Protein AF-A0A2S9G0L1-F1 (afdb_monomer_lite)

Sequence (71 aa):
MQSFSAVRNTSSGALCLAHIAAGWADATFHFGTNPWDVAAGSYLVKLAGGRYRAYADGHEQPERGDFLAPD

Structure (mmCIF, N/CA/C/O backbone):
data_AF-A0A2S9G0L1-F1
#
_entry.id   AF-A0A2S9G0L1-F1
#
loop_
_atom_site.group_PDB
_atom_site.id
_atom_site.type_symbol
_atom_site.label_atom_id
_atom_site.label_alt_id
_atom_site.label_comp_id
_atom_site.label_asym_id
_atom_site.label_entity_id
_atom_site.label_seq_id
_atom_site.pdbx_PDB_ins_code
_atom_site.Cartn_x
_atom_site.Cartn_y
_atom_site.Cartn_z
_atom_site.occupancy
_atom_site.B_iso_or_equiv
_atom_site.auth_seq_id
_atom_site.auth_comp_id
_atom_site.auth_asym_id
_atom_site.auth_atom_id
_atom_site.pdbx_PDB_model_num
ATOM 1 N N . MET A 1 1 ? 2.628 26.790 2.983 1.00 45.25 1 MET A N 1
ATOM 2 C CA . MET A 1 1 ? 3.591 25.708 2.691 1.00 45.25 1 MET A CA 1
ATOM 3 C C . MET A 1 1 ? 3.228 24.538 3.576 1.00 45.25 1 MET A C 1
ATOM 5 O O . MET A 1 1 ? 3.213 24.710 4.786 1.00 45.25 1 MET A O 1
ATOM 9 N N . GLN A 1 2 ? 2.820 23.414 2.995 1.00 52.38 2 GLN A N 1
ATOM 10 C CA . GLN A 1 2 ? 2.475 22.226 3.770 1.00 52.38 2 GLN A CA 1
ATOM 11 C C . GLN A 1 2 ? 3.791 21.535 4.154 1.00 52.38 2 GLN A C 1
ATOM 13 O O . GLN A 1 2 ? 4.505 21.051 3.279 1.00 52.38 2 GLN A O 1
ATOM 18 N N . SER A 1 3 ? 4.164 21.604 5.433 1.00 72.75 3 SER A N 1
ATOM 19 C CA . SER A 1 3 ? 5.392 20.992 5.952 1.00 72.75 3 SER A CA 1
ATOM 20 C C . SER A 1 3 ? 5.140 19.528 6.297 1.00 72.75 3 SER A C 1
ATOM 22 O O . SER A 1 3 ? 4.165 19.213 6.975 1.00 72.75 3 SER A O 1
ATOM 24 N N . PHE A 1 4 ? 6.023 18.638 5.853 1.00 71.38 4 PHE A N 1
ATOM 25 C CA . PHE A 1 4 ? 6.071 17.255 6.326 1.00 71.38 4 PHE A CA 1
ATOM 26 C C . PHE A 1 4 ? 6.793 17.197 7.681 1.00 71.38 4 PHE A C 1
ATOM 28 O O . PHE A 1 4 ? 7.697 17.993 7.935 1.00 71.38 4 PHE A O 1
ATOM 35 N N . SER A 1 5 ? 6.401 16.266 8.556 1.00 80.25 5 SER A N 1
ATOM 36 C CA . SER A 1 5 ? 6.993 16.145 9.900 1.00 80.25 5 SER A CA 1
ATOM 37 C C . SER A 1 5 ? 8.410 15.555 9.854 1.00 80.25 5 SER A C 1
ATOM 39 O O . SER A 1 5 ? 9.336 16.100 10.451 1.00 80.25 5 SER A O 1
ATOM 41 N N . ALA A 1 6 ? 8.607 14.469 9.097 1.00 79.62 6 ALA A N 1
ATOM 42 C CA . ALA A 1 6 ? 9.908 13.827 8.918 1.00 79.62 6 ALA A CA 1
ATOM 43 C C . ALA A 1 6 ? 9.939 12.955 7.653 1.00 79.62 6 ALA A C 1
ATOM 45 O O . ALA A 1 6 ? 8.913 12.421 7.237 1.00 79.62 6 ALA A O 1
ATOM 46 N N . VAL A 1 7 ? 11.132 12.765 7.081 1.00 79.31 7 VAL A N 1
ATOM 47 C CA . VAL A 1 7 ? 11.390 11.802 5.998 1.00 79.31 7 VAL A CA 1
ATOM 48 C C . VAL A 1 7 ? 12.212 10.647 6.559 1.00 79.31 7 VAL A C 1
ATOM 50 O O . VAL A 1 7 ? 13.220 10.857 7.235 1.00 79.31 7 VAL A O 1
ATOM 53 N N . ARG A 1 8 ? 11.784 9.414 6.285 1.00 76.69 8 ARG A N 1
ATOM 54 C CA . ARG A 1 8 ? 12.473 8.184 6.689 1.00 76.69 8 ARG A CA 1
ATOM 55 C C . ARG A 1 8 ? 12.838 7.407 5.432 1.00 76.69 8 ARG A C 1
ATOM 57 O O . ARG A 1 8 ? 11.963 7.122 4.625 1.00 76.69 8 ARG A O 1
ATOM 64 N N . ASN A 1 9 ? 14.111 7.052 5.284 1.00 71.81 9 ASN A N 1
ATOM 65 C CA . ASN A 1 9 ? 14.557 6.154 4.224 1.00 71.81 9 ASN A CA 1
ATOM 66 C C . ASN A 1 9 ? 14.790 4.765 4.823 1.00 71.81 9 ASN A C 1
ATOM 68 O O . ASN A 1 9 ? 15.836 4.507 5.417 1.00 71.81 9 ASN A O 1
ATOM 72 N N . THR A 1 10 ? 13.792 3.888 4.733 1.00 66.62 10 THR A N 1
ATOM 73 C CA . THR A 1 10 ? 14.020 2.465 4.987 1.00 66.62 10 THR A CA 1
ATOM 74 C C . THR A 1 10 ? 14.552 1.855 3.701 1.00 66.62 10 THR A C 1
ATOM 76 O O . THR A 1 10 ? 13.927 1.999 2.656 1.00 66.62 10 THR A O 1
ATOM 79 N N . SER A 1 11 ? 15.671 1.138 3.770 1.00 73.75 11 SER A N 1
ATOM 80 C CA . SER A 1 11 ? 16.340 0.511 2.619 1.00 73.75 11 SER A CA 1
ATOM 81 C C . SER A 1 11 ? 15.508 -0.550 1.873 1.00 73.75 11 SER A C 1
ATOM 83 O O . SER A 1 11 ? 16.021 -1.190 0.965 1.00 73.75 11 SER A O 1
ATOM 85 N N . SER A 1 12 ? 14.239 -0.757 2.244 1.00 80.00 12 SER A N 1
ATOM 86 C CA . SER A 1 12 ? 13.317 -1.717 1.640 1.00 80.00 12 SER A CA 1
ATOM 87 C C . SER A 1 12 ? 11.982 -1.049 1.300 1.00 80.00 12 SER A C 1
ATOM 89 O O . SER A 1 12 ? 11.256 -0.611 2.197 1.00 80.00 12 SER A O 1
ATOM 91 N N . GLY A 1 13 ? 11.634 -1.025 0.008 1.00 81.44 13 GLY A N 1
ATOM 92 C CA . GLY A 1 13 ? 10.337 -0.539 -0.477 1.00 81.44 13 GLY A CA 1
ATOM 93 C C . GLY A 1 13 ? 9.149 -1.375 0.019 1.00 81.44 13 GLY A C 1
ATOM 94 O O . GLY A 1 13 ? 8.099 -0.821 0.344 1.00 81.44 13 GLY A O 1
ATOM 95 N N . ALA A 1 14 ? 9.327 -2.690 0.186 1.00 84.81 14 ALA A N 1
ATOM 96 C CA . ALA A 1 14 ? 8.294 -3.576 0.730 1.00 84.81 14 ALA A CA 1
ATOM 97 C C . ALA A 1 14 ? 7.917 -3.195 2.173 1.00 84.81 14 ALA A C 1
ATOM 99 O O . ALA A 1 14 ? 6.737 -3.119 2.524 1.00 84.81 14 ALA A O 1
ATOM 100 N N . LEU A 1 15 ? 8.921 -2.886 3.003 1.00 86.31 15 LEU A N 1
ATOM 101 C CA . LEU A 1 15 ? 8.702 -2.447 4.380 1.00 86.31 15 LEU A CA 1
ATOM 102 C C . LEU A 1 15 ? 8.006 -1.079 4.430 1.00 86.31 15 LEU A C 1
ATOM 104 O O . LEU A 1 15 ? 7.146 -0.870 5.285 1.00 86.31 15 LEU A O 1
ATOM 108 N N . CYS A 1 16 ? 8.335 -0.157 3.517 1.00 88.38 16 CYS A N 1
ATOM 109 C CA . CYS A 1 16 ? 7.615 1.111 3.402 1.00 88.38 16 CYS A CA 1
ATOM 110 C C . CYS A 1 16 ? 6.126 0.903 3.094 1.00 88.38 16 CYS A C 1
ATOM 112 O O . CYS A 1 16 ? 5.281 1.527 3.731 1.00 88.38 16 CYS A O 1
ATOM 114 N N . LEU A 1 17 ? 5.792 0.024 2.142 1.00 86.62 17 LEU A N 1
ATOM 115 C CA . LEU A 1 17 ? 4.397 -0.273 1.796 1.00 86.62 17 LEU A CA 1
ATOM 116 C C . LEU A 1 17 ? 3.643 -0.882 2.984 1.00 86.62 17 LEU A C 1
ATOM 118 O O . LEU A 1 17 ? 2.499 -0.511 3.238 1.00 86.62 17 LEU A O 1
ATOM 122 N N . ALA A 1 18 ? 4.300 -1.745 3.764 1.00 89.12 18 ALA A N 1
ATOM 123 C CA . ALA A 1 18 ? 3.734 -2.272 5.003 1.00 89.12 18 ALA A CA 1
ATOM 124 C C . ALA A 1 18 ? 3.476 -1.168 6.049 1.00 89.12 18 ALA A C 1
ATOM 126 O O . ALA A 1 18 ? 2.435 -1.185 6.700 1.00 89.12 18 ALA A O 1
ATOM 127 N N . HIS A 1 19 ? 4.370 -0.179 6.179 1.00 89.19 19 HIS A N 1
ATOM 128 C CA . HIS A 1 19 ? 4.160 0.973 7.068 1.00 89.19 19 HIS A CA 1
ATOM 129 C C . HIS A 1 19 ? 2.957 1.826 6.648 1.00 89.19 19 HIS A C 1
ATOM 131 O O . HIS A 1 19 ? 2.217 2.285 7.516 1.00 89.19 19 HIS A O 1
A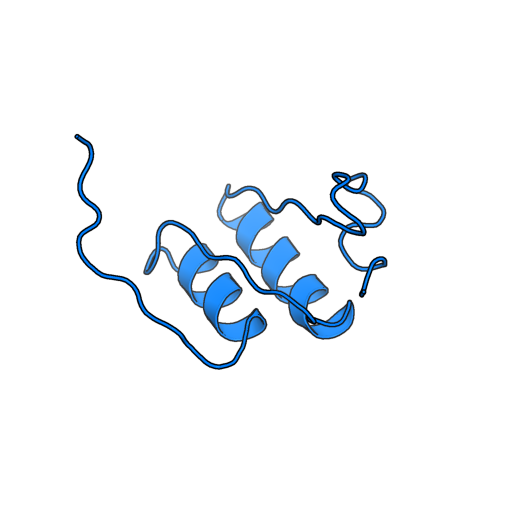TOM 137 N N . ILE A 1 20 ? 2.739 2.017 5.342 1.00 90.69 20 ILE A N 1
ATOM 138 C CA . ILE A 1 20 ? 1.553 2.723 4.832 1.00 90.69 20 ILE A CA 1
ATOM 139 C C . ILE A 1 20 ? 0.289 1.923 5.124 1.00 90.69 20 ILE A C 1
ATOM 141 O O . ILE A 1 20 ? -0.669 2.467 5.664 1.00 90.69 20 ILE A O 1
ATOM 145 N N . ALA A 1 21 ? 0.290 0.623 4.822 1.00 89.75 21 ALA A N 1
ATOM 146 C CA . ALA A 1 21 ? -0.852 -0.243 5.106 1.00 89.75 21 ALA A CA 1
ATOM 147 C C . ALA A 1 21 ? -1.191 -0.301 6.610 1.00 89.75 21 ALA A C 1
ATOM 149 O O . ALA A 1 21 ? -2.359 -0.419 6.969 1.00 89.75 21 ALA A O 1
ATOM 150 N N . ALA A 1 22 ? -0.190 -0.176 7.489 1.00 90.31 22 ALA A N 1
ATOM 151 C CA . ALA A 1 22 ? -0.365 -0.092 8.940 1.00 90.31 22 ALA A CA 1
ATOM 152 C C . ALA A 1 22 ? -0.760 1.312 9.452 1.00 90.31 22 ALA A C 1
ATOM 154 O O .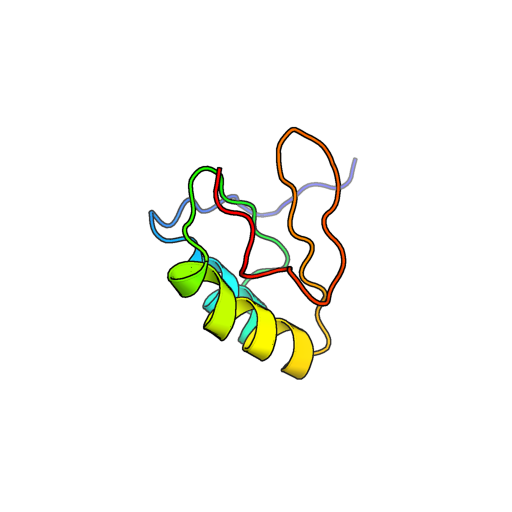 ALA A 1 22 ? -1.033 1.467 10.642 1.00 90.31 22 ALA A O 1
ATOM 155 N N . GLY A 1 23 ? -0.769 2.337 8.591 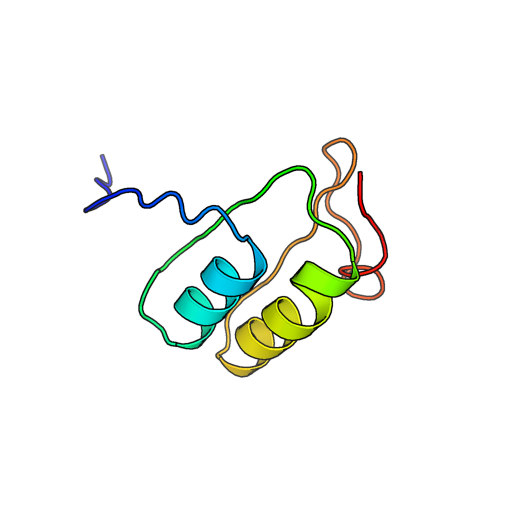1.00 89.44 23 GLY A N 1
ATOM 156 C CA . GLY A 1 23 ? -1.071 3.724 8.960 1.00 89.44 23 GLY A CA 1
ATOM 157 C C . GLY A 1 23 ? 0.047 4.438 9.730 1.00 89.44 23 GLY A C 1
ATOM 158 O O . GLY A 1 23 ? -0.207 5.437 10.395 1.00 89.44 23 GLY A O 1
ATOM 159 N N . TRP A 1 24 ? 1.281 3.927 9.684 1.00 90.06 24 TRP A N 1
ATOM 160 C CA . TRP A 1 24 ? 2.440 4.534 10.359 1.00 90.06 24 TRP A CA 1
ATOM 161 C C . TRP A 1 24 ? 3.128 5.608 9.511 1.00 90.06 24 TRP A C 1
ATOM 163 O O . TRP A 1 24 ? 3.910 6.400 10.035 1.00 90.06 24 TRP A O 1
ATOM 173 N N . ALA A 1 25 ? 2.867 5.618 8.205 1.00 86.69 25 ALA A N 1
ATOM 174 C CA . ALA A 1 25 ? 3.376 6.604 7.264 1.00 86.69 25 ALA A CA 1
ATOM 175 C C . ALA A 1 25 ? 2.298 6.959 6.235 1.00 86.69 25 ALA A C 1
ATOM 177 O O . ALA A 1 25 ? 1.525 6.094 5.830 1.00 86.69 25 ALA A O 1
ATOM 178 N N . ASP A 1 26 ? 2.286 8.212 5.780 1.00 87.12 26 ASP A N 1
ATOM 179 C CA . ASP A 1 26 ? 1.298 8.696 4.808 1.00 87.12 26 ASP A CA 1
ATOM 180 C C . ASP A 1 26 ? 1.670 8.379 3.350 1.00 87.12 26 ASP A C 1
ATOM 182 O O . ASP A 1 26 ? 0.795 8.166 2.513 1.00 87.12 26 ASP A O 1
ATOM 186 N N . ALA A 1 27 ? 2.967 8.367 3.017 1.00 86.56 27 ALA A N 1
ATOM 187 C CA . ALA A 1 27 ? 3.446 8.190 1.646 1.00 86.56 27 ALA A CA 1
ATOM 188 C C . ALA A 1 27 ? 4.857 7.587 1.589 1.00 86.56 27 ALA A C 1
ATOM 190 O O . ALA A 1 27 ? 5.679 7.780 2.486 1.00 86.56 27 ALA A O 1
ATOM 191 N N . THR A 1 28 ? 5.147 6.881 0.496 1.00 87.00 28 THR A N 1
ATOM 192 C CA . THR A 1 28 ? 6.468 6.334 0.181 1.00 87.00 28 THR A CA 1
ATOM 193 C C . THR A 1 28 ? 6.668 6.300 -1.327 1.00 87.00 28 THR A C 1
ATOM 195 O O . THR A 1 28 ? 5.705 6.193 -2.084 1.00 87.00 28 THR A O 1
ATOM 198 N N . PHE A 1 29 ? 7.920 6.388 -1.753 1.00 84.00 29 PHE A N 1
ATOM 199 C CA . PHE A 1 29 ? 8.336 6.204 -3.133 1.00 84.00 29 PHE A CA 1
ATOM 200 C C . PHE A 1 29 ? 9.670 5.458 -3.131 1.00 84.00 29 PHE A C 1
ATOM 202 O O . PHE A 1 29 ? 10.521 5.689 -2.269 1.00 84.00 29 PHE A O 1
ATOM 209 N N . HIS A 1 30 ? 9.840 4.543 -4.078 1.00 79.88 30 HIS A N 1
ATOM 210 C CA . HIS A 1 30 ? 11.066 3.772 -4.232 1.00 79.88 30 HIS A CA 1
ATOM 211 C C . HIS A 1 30 ? 11.383 3.608 -5.715 1.00 79.88 30 HIS A C 1
ATOM 213 O O . HIS A 1 30 ? 10.471 3.515 -6.535 1.00 79.88 30 HIS A O 1
ATOM 219 N N . PHE A 1 31 ? 12.673 3.582 -6.036 1.00 78.12 31 PHE A N 1
ATOM 220 C CA . PHE A 1 31 ? 13.191 3.396 -7.389 1.00 78.12 31 PHE A CA 1
ATOM 221 C C . PHE A 1 31 ? 14.016 2.107 -7.423 1.00 78.12 31 PHE A C 1
ATOM 223 O O . PHE A 1 31 ? 14.707 1.816 -6.448 1.00 78.12 31 PHE A O 1
ATOM 230 N N . GLY A 1 32 ? 13.950 1.347 -8.520 1.00 75.81 32 GLY A N 1
ATOM 231 C CA . GLY A 1 32 ? 14.681 0.079 -8.660 1.00 75.81 32 GLY A CA 1
ATOM 232 C C . GLY A 1 32 ? 14.135 -1.053 -7.781 1.00 75.81 32 GLY A C 1
ATOM 233 O O . GLY A 1 32 ? 14.901 -1.813 -7.193 1.00 75.81 32 GLY A O 1
ATOM 234 N N . THR A 1 33 ? 12.809 -1.135 -7.637 1.00 74.81 33 THR A N 1
ATOM 235 C CA . THR A 1 33 ? 12.137 -2.211 -6.889 1.00 74.81 33 THR A CA 1
ATOM 236 C C . THR A 1 33 ? 11.633 -3.281 -7.842 1.00 74.81 33 THR A C 1
ATOM 238 O O . THR A 1 33 ? 11.074 -2.957 -8.887 1.00 74.81 33 THR A O 1
ATOM 241 N N . ASN A 1 34 ? 11.735 -4.550 -7.451 1.00 77.88 34 ASN A N 1
ATOM 242 C CA . ASN A 1 34 ? 11.201 -5.621 -8.277 1.00 77.88 34 ASN A CA 1
ATOM 243 C C . ASN A 1 34 ? 9.682 -5.804 -8.078 1.00 77.88 34 ASN A C 1
ATOM 245 O O . ASN A 1 34 ? 9.177 -5.613 -6.968 1.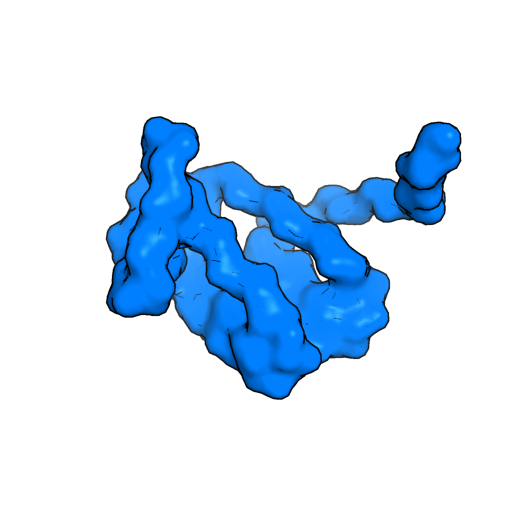00 77.88 34 ASN A O 1
ATOM 249 N N . PRO A 1 35 ? 8.963 -6.300 -9.102 1.00 76.31 35 PRO A N 1
ATOM 250 C CA . PRO A 1 35 ? 7.640 -6.904 -9.053 1.00 76.31 35 PRO A CA 1
ATOM 251 C C . PRO A 1 35 ? 7.234 -7.546 -7.739 1.00 76.31 35 PRO A C 1
ATOM 253 O O . PRO A 1 35 ? 6.220 -7.196 -7.136 1.00 76.31 35 PRO A O 1
ATOM 256 N N . TRP A 1 36 ? 8.035 -8.511 -7.297 1.00 78.94 36 TRP A N 1
ATOM 257 C CA . TRP A 1 36 ? 7.736 -9.347 -6.146 1.00 78.94 36 TRP A CA 1
ATOM 258 C C . TRP A 1 36 ? 7.849 -8.579 -4.828 1.00 78.94 36 TRP A C 1
ATOM 260 O O . TRP A 1 36 ? 7.135 -8.907 -3.883 1.00 78.94 36 TRP A O 1
ATOM 270 N N . ASP A 1 37 ? 8.666 -7.524 -4.779 1.00 80.88 37 ASP A N 1
ATOM 271 C CA . ASP A 1 37 ? 8.828 -6.680 -3.594 1.00 80.88 37 ASP A CA 1
ATOM 272 C C . ASP A 1 37 ? 7.605 -5.771 -3.375 1.00 80.88 37 ASP A C 1
ATOM 274 O O . ASP A 1 37 ? 7.268 -5.433 -2.239 1.00 80.88 37 ASP A O 1
ATOM 278 N N . VAL A 1 38 ? 6.901 -5.399 -4.452 1.00 81.81 38 VAL A N 1
ATOM 279 C CA . VAL A 1 38 ? 5.741 -4.491 -4.402 1.00 81.81 38 VAL A CA 1
ATOM 280 C C . VAL A 1 38 ? 4.394 -5.205 -4.509 1.00 81.81 38 VAL A C 1
ATOM 282 O O . VAL A 1 38 ? 3.386 -4.649 -4.074 1.00 81.81 38 VAL A O 1
ATOM 285 N N . ALA A 1 39 ? 4.336 -6.437 -5.024 1.00 83.38 39 ALA A N 1
ATOM 286 C CA . ALA A 1 39 ? 3.076 -7.161 -5.235 1.00 83.38 39 ALA A CA 1
ATOM 287 C C . ALA A 1 39 ? 2.281 -7.347 -3.930 1.00 83.38 39 ALA A C 1
ATOM 289 O O . ALA A 1 39 ? 1.105 -6.994 -3.851 1.00 83.38 39 ALA A O 1
ATOM 290 N N . ALA A 1 40 ? 2.934 -7.849 -2.878 1.00 85.19 40 ALA A N 1
ATOM 291 C CA . ALA A 1 40 ? 2.283 -8.052 -1.584 1.00 85.19 40 ALA A CA 1
ATOM 292 C C . ALA A 1 40 ? 1.936 -6.715 -0.906 1.00 85.19 40 ALA A C 1
ATOM 294 O O . ALA A 1 40 ? 0.830 -6.537 -0.395 1.00 85.19 40 ALA A O 1
ATOM 295 N N . GLY A 1 41 ? 2.865 -5.753 -0.936 1.00 85.75 41 GLY A N 1
ATOM 296 C CA . GLY A 1 41 ? 2.683 -4.446 -0.305 1.00 85.75 41 GLY A CA 1
ATOM 297 C C . GLY A 1 41 ? 1.572 -3.618 -0.953 1.00 85.75 41 GLY A C 1
ATOM 298 O O . GLY A 1 41 ? 0.731 -3.061 -0.253 1.00 85.75 41 GLY A O 1
ATOM 299 N N . SER A 1 42 ? 1.517 -3.580 -2.285 1.00 85.44 42 SER A N 1
ATOM 300 C CA . SER A 1 42 ? 0.475 -2.866 -3.033 1.00 85.44 42 SER A CA 1
ATOM 301 C C . SER A 1 42 ? -0.919 -3.430 -2.752 1.00 85.44 42 SER A C 1
ATOM 303 O O . SER A 1 42 ? -1.869 -2.661 -2.606 1.00 85.44 42 SER A O 1
ATOM 305 N N . TYR A 1 43 ? -1.046 -4.751 -2.590 1.00 86.38 43 TYR A N 1
ATOM 306 C CA . TYR A 1 43 ? -2.309 -5.379 -2.213 1.00 86.38 43 TYR A CA 1
ATOM 307 C C . TYR A 1 43 ? -2.745 -5.002 -0.791 1.00 86.38 43 TYR A C 1
ATOM 309 O O . TYR A 1 43 ? -3.901 -4.635 -0.581 1.00 86.38 43 TYR A O 1
ATOM 317 N N . LEU A 1 44 ? -1.820 -5.008 0.175 1.00 88.56 44 LEU A N 1
ATOM 318 C CA . LEU A 1 44 ? -2.102 -4.569 1.547 1.00 88.56 44 LEU A CA 1
ATOM 319 C C . LEU A 1 44 ? -2.530 -3.098 1.603 1.00 88.56 44 LEU A C 1
ATOM 321 O O . LEU A 1 44 ? -3.494 -2.766 2.288 1.00 88.56 44 LEU A O 1
ATOM 325 N N . VAL A 1 45 ? -1.863 -2.226 0.845 1.00 88.38 45 VAL A N 1
ATOM 326 C CA . VAL A 1 45 ? -2.232 -0.807 0.747 1.00 88.38 45 VAL A CA 1
ATOM 327 C C . VAL A 1 45 ? -3.630 -0.645 0.148 1.00 88.38 45 VAL A C 1
ATOM 329 O O . VAL A 1 45 ? -4.422 0.127 0.683 1.00 88.38 45 VAL A O 1
ATOM 332 N N . LYS A 1 46 ? -3.974 -1.404 -0.904 1.00 87.62 46 LYS A N 1
ATOM 333 C CA . LYS A 1 46 ? -5.331 -1.407 -1.483 1.00 87.62 46 LYS A CA 1
ATOM 334 C C . LYS A 1 46 ? -6.381 -1.852 -0.454 1.00 87.62 46 LYS A C 1
ATOM 336 O O . LYS A 1 46 ? -7.425 -1.215 -0.344 1.00 87.62 46 LYS A O 1
ATOM 341 N N . LEU A 1 47 ? -6.098 -2.889 0.341 1.00 88.00 47 LEU A N 1
ATOM 342 C CA . LEU A 1 47 ? -6.992 -3.352 1.414 1.00 88.00 47 LEU A CA 1
ATOM 343 C C . LEU A 1 47 ? -7.165 -2.322 2.538 1.00 88.00 47 LEU A C 1
ATOM 345 O O . LEU A 1 47 ? -8.260 -2.184 3.075 1.00 88.00 47 LEU A O 1
ATOM 349 N N . ALA A 1 48 ? -6.113 -1.571 2.861 1.00 90.19 48 ALA A N 1
ATOM 350 C CA . ALA A 1 48 ? -6.167 -0.467 3.817 1.00 90.19 48 ALA A CA 1
ATOM 351 C C . ALA A 1 48 ? -6.917 0.774 3.278 1.00 90.19 48 ALA A C 1
ATOM 353 O O . ALA A 1 48 ? -7.048 1.769 3.987 1.00 90.19 48 ALA A O 1
ATOM 354 N N . GLY A 1 49 ? -7.411 0.739 2.033 1.00 88.81 49 GLY A N 1
ATOM 355 C CA . GLY A 1 49 ? -8.088 1.862 1.374 1.00 88.81 49 GLY A CA 1
ATOM 356 C C . GLY A 1 49 ? -7.136 2.883 0.741 1.00 88.81 49 GLY A C 1
ATOM 357 O O . GLY A 1 49 ? -7.573 3.940 0.283 1.00 88.81 49 GLY A O 1
ATOM 358 N N . GLY A 1 50 ? -5.839 2.579 0.704 1.00 86.88 50 GLY A N 1
ATOM 359 C CA . GLY A 1 50 ? -4.821 3.379 0.037 1.00 86.88 50 GLY A CA 1
ATOM 360 C C . GLY A 1 50 ? -4.764 3.133 -1.471 1.00 86.88 50 GLY A C 1
ATOM 361 O O . GLY A 1 50 ? -5.434 2.262 -2.027 1.00 86.88 50 GLY A O 1
ATOM 362 N N . ARG A 1 51 ? -3.926 3.916 -2.154 1.00 86.75 51 ARG A N 1
ATOM 363 C CA . ARG A 1 51 ? -3.678 3.785 -3.594 1.00 86.75 51 ARG A CA 1
ATOM 364 C C . ARG A 1 51 ? -2.206 3.506 -3.833 1.00 86.75 51 ARG A C 1
ATOM 366 O O . ARG A 1 51 ? -1.351 4.205 -3.300 1.00 86.75 51 ARG A O 1
ATOM 373 N N . TYR A 1 52 ? -1.938 2.514 -4.668 1.00 85.06 52 TYR A N 1
ATOM 374 C CA . TYR A 1 52 ? -0.612 2.239 -5.196 1.00 85.06 52 TYR A CA 1
ATOM 375 C C . TYR A 1 52 ? -0.594 2.631 -6.673 1.00 85.06 52 TYR A C 1
ATOM 377 O O . TYR A 1 52 ? -1.547 2.327 -7.386 1.00 85.06 52 TYR A O 1
ATOM 385 N N . ARG A 1 53 ? 0.457 3.330 -7.108 1.00 83.50 53 ARG A N 1
ATOM 386 C CA . ARG A 1 53 ? 0.685 3.692 -8.510 1.00 83.50 53 ARG A CA 1
ATOM 387 C C . ARG A 1 53 ? 2.088 3.255 -8.886 1.00 83.50 53 ARG A C 1
ATOM 389 O O . ARG A 1 53 ? 3.048 3.721 -8.272 1.00 83.50 53 ARG A O 1
ATOM 396 N N . ALA A 1 54 ? 2.189 2.367 -9.866 1.00 79.69 54 ALA A N 1
ATOM 397 C CA . ALA A 1 54 ? 3.463 2.001 -10.461 1.00 79.69 54 ALA A CA 1
ATOM 398 C C . ALA A 1 54 ? 3.822 3.003 -11.563 1.00 79.69 54 ALA A C 1
ATOM 400 O O . ALA A 1 54 ? 2.967 3.410 -12.350 1.00 79.69 54 ALA A O 1
ATOM 401 N N . TYR A 1 55 ? 5.094 3.383 -11.617 1.00 77.75 55 TYR A N 1
ATOM 402 C CA . TYR A 1 55 ? 5.662 4.198 -12.683 1.00 77.75 55 TYR A CA 1
ATOM 403 C C . TYR A 1 55 ? 6.830 3.429 -13.287 1.00 77.75 55 TYR A C 1
ATOM 405 O O . TYR A 1 55 ? 7.668 2.938 -12.536 1.00 77.75 55 TYR A O 1
ATOM 413 N N . ALA A 1 56 ? 6.873 3.343 -14.612 1.00 75.38 56 ALA A N 1
ATOM 414 C CA . ALA A 1 56 ? 8.019 2.826 -15.352 1.00 75.38 56 ALA A CA 1
ATOM 415 C C . ALA A 1 56 ? 8.334 3.792 -16.491 1.00 75.38 56 ALA A C 1
ATOM 417 O O . ALA A 1 56 ? 7.411 4.273 -17.158 1.00 75.38 56 ALA A O 1
ATOM 418 N N . ASP A 1 57 ? 9.612 4.133 -16.647 1.00 74.12 57 ASP A N 1
ATOM 419 C CA . ASP A 1 57 ? 10.107 5.094 -17.645 1.00 74.12 57 ASP A CA 1
ATOM 420 C C . ASP A 1 57 ? 9.332 6.439 -17.657 1.00 74.12 57 ASP A C 1
ATOM 422 O O . ASP A 1 57 ? 9.025 7.031 -18.690 1.00 74.12 57 ASP A O 1
ATOM 426 N N . GLY A 1 58 ? 8.923 6.909 -16.471 1.00 74.50 58 GLY A N 1
ATOM 427 C CA . GLY A 1 58 ? 8.156 8.152 -16.296 1.00 74.50 58 GLY A CA 1
ATOM 428 C C . GLY A 1 58 ? 6.655 8.060 -16.609 1.00 74.50 58 GLY A C 1
ATOM 429 O O . GLY A 1 58 ? 5.939 9.050 -16.445 1.00 74.50 58 GLY A O 1
ATOM 430 N N . HIS A 1 59 ? 6.151 6.888 -16.996 1.00 75.12 59 HIS A N 1
ATOM 431 C CA . HIS A 1 59 ? 4.744 6.659 -17.313 1.00 75.12 59 HIS A CA 1
ATOM 432 C C . HIS A 1 59 ? 4.041 5.819 -16.239 1.00 75.12 59 HIS A C 1
ATOM 434 O O . HIS A 1 59 ? 4.562 4.795 -15.794 1.00 75.12 59 HIS A O 1
ATOM 440 N N . GLU A 1 60 ? 2.840 6.251 -15.831 1.00 75.31 60 GLU A N 1
ATOM 441 C CA . GLU A 1 60 ? 1.981 5.476 -14.924 1.00 75.31 60 GLU A CA 1
ATOM 442 C C . GLU A 1 60 ? 1.543 4.179 -15.610 1.00 75.31 60 GLU A C 1
ATOM 444 O O . GLU A 1 60 ? 1.028 4.194 -16.731 1.00 75.31 60 GLU A O 1
ATOM 449 N N . GLN A 1 61 ? 1.752 3.061 -14.924 1.00 73.81 61 GLN A N 1
ATOM 450 C CA . GLN A 1 61 ? 1.394 1.741 -15.416 1.00 73.81 61 GLN A CA 1
ATOM 451 C C . GLN A 1 61 ? -0.051 1.389 -15.023 1.00 73.81 61 GLN A C 1
ATOM 453 O O . GLN A 1 61 ? -0.537 1.822 -13.977 1.00 73.81 61 GLN A O 1
ATOM 458 N N . PRO A 1 62 ? -0.774 0.621 -15.858 1.00 64.56 62 PRO A N 1
ATOM 459 C CA . PRO A 1 62 ? -2.154 0.243 -15.576 1.00 64.56 62 PRO A CA 1
ATOM 460 C C . PRO A 1 62 ? -2.251 -0.745 -14.402 1.00 64.56 62 PRO A C 1
ATOM 462 O O . PRO A 1 62 ? -1.472 -1.692 -14.327 1.00 64.56 62 PRO A O 1
ATOM 465 N N . GLU A 1 63 ? -3.309 -0.614 -13.584 1.00 60.41 63 GLU A N 1
ATOM 466 C CA . GLU A 1 63 ? -3.533 -1.372 -12.330 1.00 60.41 63 GLU A CA 1
ATOM 467 C C . GLU A 1 63 ? -3.408 -2.903 -12.442 1.00 60.41 63 GLU A C 1
ATOM 469 O O . GLU A 1 63 ? -3.176 -3.613 -11.462 1.00 60.41 63 GLU A O 1
ATOM 474 N N . ARG A 1 64 ? -3.601 -3.448 -13.647 1.00 53.50 64 ARG A N 1
ATOM 475 C CA . ARG A 1 64 ? -3.530 -4.889 -13.915 1.00 53.50 64 ARG A CA 1
ATOM 476 C C . ARG A 1 64 ? -2.089 -5.408 -14.026 1.00 53.50 64 ARG A C 1
ATOM 478 O O . ARG A 1 64 ? -1.889 -6.617 -13.962 1.00 53.50 64 ARG A O 1
ATOM 485 N N . GLY A 1 65 ? -1.119 -4.508 -14.194 1.00 57.12 65 GLY A N 1
ATOM 486 C CA . GLY A 1 65 ? 0.310 -4.782 -14.344 1.00 57.12 65 GLY A CA 1
ATOM 487 C C . GLY A 1 65 ? 1.189 -4.050 -13.328 1.00 57.12 65 GLY A C 1
ATOM 488 O O . GLY A 1 65 ? 2.393 -3.983 -13.540 1.00 57.12 65 GLY A O 1
ATOM 489 N N . ASP A 1 66 ? 0.621 -3.543 -12.226 1.00 58.34 66 ASP A N 1
ATOM 490 C CA . ASP A 1 66 ? 1.333 -2.819 -11.152 1.00 58.34 66 ASP A CA 1
ATOM 491 C C . ASP A 1 66 ? 2.563 -3.566 -10.607 1.00 58.34 66 ASP A C 1
ATOM 493 O O . ASP A 1 66 ? 3.514 -2.962 -10.122 1.00 58.34 66 ASP A O 1
ATOM 497 N N . PHE A 1 67 ? 2.529 -4.897 -10.675 1.00 59.16 67 PHE A N 1
ATOM 498 C CA . PHE A 1 67 ? 3.593 -5.801 -10.248 1.00 59.16 67 PHE A CA 1
ATOM 499 C C . PHE A 1 67 ? 4.437 -6.322 -11.418 1.00 59.16 67 PHE A C 1
ATOM 501 O O . PHE A 1 67 ? 5.267 -7.180 -11.193 1.00 59.16 67 PHE A O 1
ATOM 508 N N . LEU A 1 68 ? 4.212 -5.911 -12.667 1.00 52.06 68 LEU A N 1
ATOM 509 C CA . LEU A 1 68 ? 4.906 -6.440 -13.854 1.00 52.06 68 LEU A CA 1
ATOM 510 C C . LEU A 1 68 ? 5.965 -5.493 -14.419 1.00 52.06 68 LEU A C 1
ATOM 512 O O . LEU A 1 68 ? 6.689 -5.901 -15.322 1.00 52.06 68 LEU A O 1
ATOM 516 N N . ALA A 1 69 ? 6.072 -4.270 -13.901 1.00 50.62 69 ALA A N 1
ATOM 517 C CA . ALA A 1 69 ? 7.015 -3.274 -14.393 1.00 50.62 69 ALA A CA 1
ATOM 518 C C . ALA A 1 69 ? 8.100 -2.955 -13.342 1.00 50.62 69 ALA A C 1
ATOM 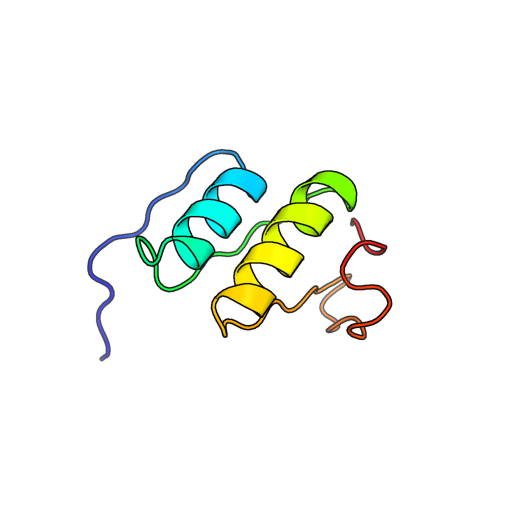520 O O . ALA A 1 69 ? 7.975 -1.962 -12.624 1.00 50.62 69 ALA A O 1
ATOM 521 N N . PRO A 1 70 ? 9.139 -3.804 -13.203 1.00 50.53 70 PRO A N 1
ATOM 522 C CA . PRO A 1 70 ? 10.445 -3.333 -12.756 1.00 50.53 70 PRO A CA 1
ATOM 523 C C . PRO A 1 70 ? 11.109 -2.549 -13.890 1.00 50.53 70 PRO A C 1
ATOM 525 O O . PRO A 1 70 ? 11.163 -3.046 -15.016 1.00 50.53 70 PRO A O 1
ATOM 528 N N . ASP A 1 71 ? 11.654 -1.380 -13.567 1.00 48.31 71 ASP A N 1
ATOM 529 C CA . ASP A 1 71 ? 12.870 -0.893 -14.228 1.00 48.31 71 ASP A CA 1
ATOM 530 C C . ASP A 1 71 ? 14.089 -1.583 -13.590 1.00 48.31 71 ASP A C 1
ATOM 532 O O . ASP A 1 71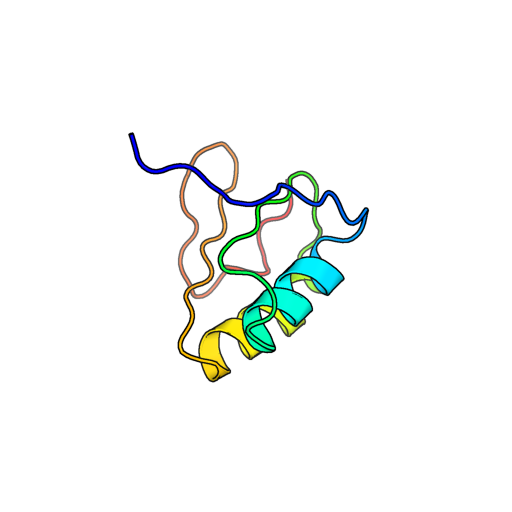 ? 14.139 -1.637 -12.333 1.00 48.31 71 ASP A O 1
#

Secondary structure (DSSP, 8-state):
----S-----S-HHHHHHHHHTTS-S----SS--HHHHHHHHHHHHHTT-----EETTEEPPTTSTTT---

Radius of gyration: 12.17 Å; chains: 1; bounding box: 24×35×28 Å

pLDDT: mean 77.49, std 12.01, range [45.25, 90.69]

Foldseek 3Di:
DDDDPDDDDDVAPLVVLVCLLVVVDVDDDDAQDALVSCVVSQVSCVVSVHHDWADAPNDTDDPVCSSPDGD